Protein AF-A0A6I0K7S4-F1 (afdb_monomer)

Organism: Bacteroides uniformis (NCBI:txid820)

Structure (mmCIF, N/CA/C/O backbone):
data_AF-A0A6I0K7S4-F1
#
_entry.id   AF-A0A6I0K7S4-F1
#
loop_
_atom_site.group_PDB
_atom_site.id
_atom_site.type_symbol
_atom_site.label_atom_id
_atom_site.label_alt_id
_atom_site.label_comp_id
_atom_site.label_asym_id
_atom_site.label_entity_id
_atom_site.label_seq_id
_atom_site.pdbx_PDB_ins_code
_atom_site.Cartn_x
_atom_site.Cartn_y
_atom_site.Cartn_z
_atom_site.occupancy
_atom_site.B_iso_or_equiv
_atom_site.auth_seq_id
_atom_site.auth_comp_id
_atom_site.auth_asym_id
_atom_site.auth_atom_id
_atom_site.pdbx_PDB_model_num
ATOM 1 N N . GLN A 1 1 ? 15.013 -13.651 -5.399 1.00 61.72 1 GLN A N 1
ATOM 2 C CA . GLN A 1 1 ? 14.375 -12.772 -6.403 1.00 61.72 1 GLN A CA 1
ATOM 3 C C . GLN A 1 1 ? 13.543 -11.650 -5.765 1.00 61.72 1 GLN A C 1
ATOM 5 O O . GLN A 1 1 ? 13.701 -10.523 -6.188 1.00 61.72 1 GLN A O 1
ATOM 10 N N . TRP A 1 2 ? 12.759 -11.889 -4.702 1.00 78.44 2 TRP A N 1
ATOM 11 C CA . TRP A 1 2 ? 12.012 -10.831 -3.975 1.00 78.44 2 TRP A CA 1
ATOM 12 C C . TRP A 1 2 ? 12.842 -9.984 -3.006 1.00 78.44 2 TRP A C 1
ATOM 14 O O . TRP A 1 2 ? 12.432 -8.893 -2.628 1.00 78.44 2 TRP A O 1
ATOM 24 N N . TRP A 1 3 ? 14.013 -10.489 -2.616 1.00 80.12 3 TRP A N 1
ATOM 25 C CA . TRP A 1 3 ? 14.877 -9.868 -1.612 1.00 80.12 3 TRP A CA 1
ATOM 26 C C . TRP A 1 3 ? 15.187 -8.397 -1.903 1.00 80.12 3 TRP A C 1
ATOM 28 O O . TRP A 1 3 ? 15.179 -7.593 -0.987 1.00 80.12 3 TRP A O 1
ATOM 38 N N . GLU A 1 4 ? 15.387 -8.028 -3.167 1.00 82.56 4 GLU A N 1
ATOM 39 C CA . GLU A 1 4 ? 15.684 -6.651 -3.571 1.00 82.56 4 GLU A CA 1
ATOM 40 C C . GLU A 1 4 ? 14.575 -5.654 -3.190 1.00 82.56 4 GLU A C 1
ATOM 42 O O . GLU A 1 4 ? 14.879 -4.546 -2.768 1.00 82.56 4 GLU A O 1
ATOM 47 N N . LEU A 1 5 ? 13.301 -6.051 -3.293 1.00 82.38 5 LEU A N 1
ATOM 48 C CA . LEU A 1 5 ? 12.160 -5.207 -2.912 1.00 82.38 5 LEU A CA 1
ATOM 49 C C . LEU A 1 5 ? 12.032 -5.044 -1.400 1.00 82.38 5 LEU A C 1
ATOM 51 O O . LEU A 1 5 ? 11.511 -4.041 -0.920 1.00 82.38 5 LEU A O 1
ATOM 55 N N . LEU A 1 6 ? 12.470 -6.066 -0.665 1.00 79.56 6 LEU A N 1
ATOM 56 C CA . LEU A 1 6 ? 12.384 -6.131 0.789 1.00 79.56 6 LEU A CA 1
ATOM 57 C C . LEU A 1 6 ? 13.596 -5.473 1.453 1.00 79.56 6 LEU A C 1
ATOM 59 O O . LEU A 1 6 ? 13.512 -4.974 2.573 1.00 79.56 6 LEU A O 1
ATOM 63 N N . ASN A 1 7 ? 14.735 -5.466 0.765 1.00 74.69 7 ASN A N 1
ATOM 64 C CA . ASN A 1 7 ? 15.980 -4.941 1.283 1.00 74.69 7 ASN A CA 1
ATOM 65 C C . ASN A 1 7 ? 15.862 -3.425 1.491 1.00 74.69 7 ASN A C 1
ATOM 67 O O . ASN A 1 7 ? 15.696 -2.672 0.536 1.00 74.69 7 ASN A O 1
ATOM 71 N N . ARG A 1 8 ? 15.990 -2.987 2.751 1.00 70.00 8 ARG A N 1
ATOM 72 C CA . ARG A 1 8 ? 15.855 -1.589 3.215 1.00 70.00 8 ARG A CA 1
ATOM 73 C C . ARG A 1 8 ? 14.448 -0.993 3.151 1.00 70.00 8 ARG A C 1
ATOM 75 O O . ARG A 1 8 ? 14.290 0.177 3.495 1.00 70.00 8 ARG A O 1
ATOM 82 N N . ALA A 1 9 ? 13.434 -1.760 2.765 1.00 77.38 9 ALA A N 1
ATOM 83 C CA . ALA A 1 9 ? 12.067 -1.275 2.829 1.00 77.38 9 ALA A CA 1
ATOM 84 C C . ALA A 1 9 ? 11.604 -1.236 4.291 1.00 77.38 9 ALA A C 1
ATOM 86 O O . ALA A 1 9 ? 11.700 -2.224 5.022 1.00 77.38 9 ALA A O 1
ATOM 87 N N . GLN A 1 10 ? 11.116 -0.079 4.731 1.00 83.00 10 GLN A N 1
ATOM 88 C CA . GLN A 1 10 ? 10.492 0.039 6.045 1.00 83.00 10 GLN A CA 1
ATOM 89 C C . GLN A 1 10 ? 9.139 -0.681 6.038 1.00 83.00 10 GLN A C 1
ATOM 91 O O . GLN A 1 10 ? 8.500 -0.818 4.998 1.00 83.00 10 GLN A O 1
ATOM 96 N N . VAL A 1 11 ? 8.691 -1.162 7.193 1.00 88.00 11 VAL A N 1
ATOM 97 C CA . VAL A 1 11 ? 7.367 -1.782 7.333 1.00 88.00 11 VAL A CA 1
ATOM 98 C C . VAL A 1 11 ? 6.374 -0.771 7.892 1.00 88.00 11 VAL A C 1
ATOM 100 O O . VAL A 1 11 ? 6.717 0.039 8.750 1.00 88.00 11 VAL A O 1
ATOM 103 N N . MET A 1 12 ? 5.134 -0.833 7.419 1.00 92.81 12 MET A N 1
ATOM 104 C CA . MET A 1 12 ? 4.020 -0.063 7.971 1.00 92.81 12 MET A CA 1
ATOM 105 C C . MET A 1 12 ? 3.399 -0.831 9.131 1.00 92.81 12 MET A C 1
ATOM 107 O O . MET A 1 12 ? 3.202 -2.043 9.033 1.00 92.81 12 MET A O 1
ATOM 111 N N . GLN A 1 13 ? 3.068 -0.129 10.214 1.00 90.69 13 GLN A N 1
ATOM 112 C CA . GLN A 1 13 ? 2.402 -0.708 11.376 1.00 90.69 13 GLN A CA 1
ATOM 113 C C . GLN A 1 13 ? 0.904 -0.396 11.355 1.00 90.69 13 GLN A C 1
ATOM 115 O O . GLN A 1 13 ? 0.489 0.758 11.339 1.00 90.69 13 GLN A O 1
ATOM 120 N N . PHE A 1 14 ? 0.090 -1.444 11.430 1.00 92.94 14 PHE A N 1
ATOM 121 C CA . PHE A 1 14 ? -1.368 -1.394 11.330 1.00 92.94 14 PHE A CA 1
ATOM 122 C C . PHE A 1 14 ? -2.058 -1.645 12.679 1.00 92.94 14 PHE A C 1
ATOM 124 O O . PHE A 1 14 ? -3.180 -2.138 12.723 1.00 92.94 14 PHE A O 1
ATOM 131 N N . THR A 1 15 ? -1.395 -1.347 13.800 1.00 88.88 15 THR A N 1
ATOM 132 C CA . THR A 1 15 ? -1.969 -1.541 15.147 1.00 88.88 15 THR A CA 1
ATOM 133 C C . THR A 1 15 ? -3.232 -0.712 15.369 1.00 88.88 15 THR A C 1
ATOM 135 O O . THR A 1 15 ? -4.161 -1.195 16.005 1.00 88.88 15 THR A O 1
ATOM 138 N N . ASP A 1 16 ? -3.279 0.496 14.803 1.00 90.88 16 ASP A N 1
ATOM 139 C CA . ASP A 1 16 ? -4.410 1.423 14.934 1.00 90.88 16 ASP A CA 1
ATOM 140 C C . ASP A 1 16 ? -5.452 1.270 13.800 1.00 90.88 16 ASP A C 1
ATOM 142 O O . ASP A 1 16 ? -6.383 2.070 13.695 1.00 90.88 16 ASP A O 1
ATOM 146 N N . PHE A 1 17 ? -5.283 0.279 12.916 1.00 93.94 17 PHE A N 1
ATOM 147 C CA . PHE A 1 17 ? -6.235 -0.039 11.845 1.00 93.94 17 PHE A CA 1
ATOM 148 C C . PHE A 1 17 ? -7.335 -0.980 12.372 1.00 93.94 17 PHE A C 1
ATOM 150 O O . PHE A 1 17 ? -7.169 -1.565 13.446 1.00 93.94 17 PHE A O 1
ATOM 157 N N . PRO A 1 18 ? -8.449 -1.174 11.632 1.00 93.94 18 PRO A N 1
ATOM 158 C CA . PRO A 1 18 ? -9.467 -2.154 12.002 1.00 93.94 18 PRO A CA 1
ATOM 159 C C . PRO A 1 18 ? -8.863 -3.522 12.352 1.00 93.94 18 PRO A C 1
ATOM 161 O O . PRO A 1 18 ? -7.884 -3.971 11.741 1.00 93.94 18 PRO A O 1
ATOM 164 N N . ALA A 1 19 ? -9.430 -4.194 13.354 1.00 90.50 19 ALA A N 1
ATOM 165 C CA . ALA A 1 19 ? -8.875 -5.443 13.880 1.00 90.50 19 ALA A CA 1
ATOM 166 C C . ALA A 1 19 ? -8.774 -6.533 12.799 1.00 90.50 19 ALA A C 1
ATOM 168 O O . ALA A 1 19 ? -7.786 -7.265 12.743 1.00 90.50 19 ALA A O 1
ATOM 169 N N . ASP A 1 20 ? -9.745 -6.560 11.893 1.00 92.50 20 ASP A N 1
ATOM 170 C CA . ASP A 1 20 ? -9.863 -7.464 10.754 1.00 92.50 20 ASP A CA 1
ATOM 171 C C . ASP A 1 20 ? -9.146 -6.972 9.489 1.00 92.50 20 ASP A C 1
ATOM 173 O O . ASP A 1 20 ? -9.077 -7.720 8.521 1.00 92.50 20 ASP A O 1
ATOM 177 N N . PHE A 1 21 ? -8.588 -5.754 9.479 1.00 94.38 21 PHE A N 1
ATOM 178 C CA . PHE A 1 21 ? -7.821 -5.229 8.343 1.00 94.38 21 PHE A CA 1
ATOM 179 C C . PHE A 1 21 ? -6.695 -6.190 7.955 1.00 94.38 21 PHE A C 1
ATOM 181 O O . PHE A 1 21 ? -5.986 -6.664 8.833 1.00 94.38 21 PHE A O 1
ATOM 188 N N . GLN A 1 22 ? -6.453 -6.435 6.675 1.00 91.69 22 GLN A N 1
ATOM 189 C CA . GLN A 1 22 ? -5.357 -7.309 6.269 1.00 91.69 22 GLN A CA 1
ATOM 190 C C . GLN A 1 22 ? -4.552 -6.654 5.147 1.00 91.69 22 GLN A C 1
ATOM 192 O O . GLN A 1 22 ? -5.122 -6.363 4.094 1.00 91.69 22 GLN A O 1
ATOM 197 N N . PRO A 1 23 ? -3.242 -6.395 5.339 1.00 93.75 23 PRO A N 1
ATOM 198 C CA . PRO A 1 23 ? -2.420 -5.884 4.255 1.00 93.75 23 PRO A CA 1
ATOM 199 C C . PRO A 1 23 ? -2.257 -6.959 3.176 1.00 93.75 23 PRO A C 1
ATOM 201 O O . PRO A 1 23 ? -2.133 -8.146 3.478 1.00 93.75 23 PRO A O 1
ATOM 204 N N . THR A 1 24 ? -2.204 -6.532 1.917 1.00 93.56 24 THR A N 1
ATOM 205 C CA . THR A 1 24 ? -1.995 -7.404 0.753 1.00 93.56 24 THR A CA 1
ATOM 206 C C . THR A 1 24 ? -0.678 -8.173 0.857 1.00 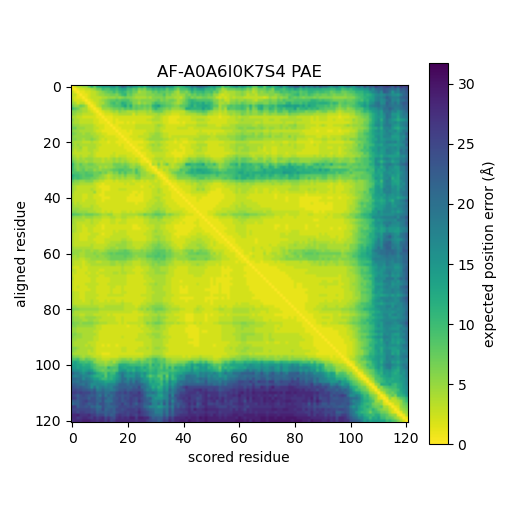93.56 24 THR 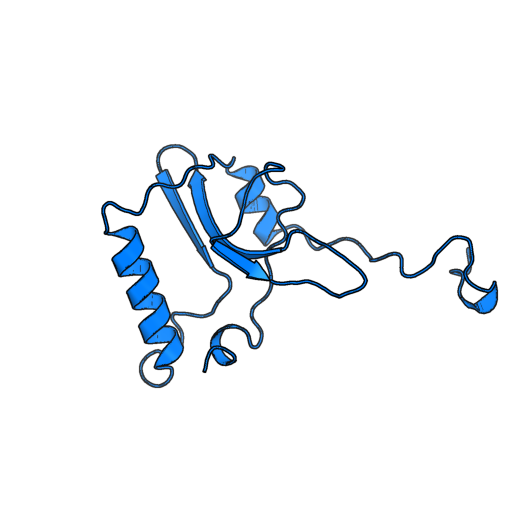A C 1
ATOM 208 O O . THR A 1 24 ? -0.612 -9.344 0.493 1.00 93.56 24 THR A O 1
ATOM 211 N N . ILE A 1 25 ? 0.369 -7.526 1.381 1.00 92.00 25 ILE A N 1
ATOM 212 C CA . ILE A 1 25 ? 1.648 -8.165 1.707 1.00 92.00 25 ILE A CA 1
ATOM 213 C C . ILE A 1 25 ? 1.946 -7.914 3.183 1.00 92.00 25 ILE A C 1
ATOM 215 O O . ILE A 1 25 ? 2.356 -6.813 3.570 1.00 92.00 25 ILE A O 1
ATOM 219 N N . GLN A 1 26 ? 1.736 -8.947 4.000 1.00 90.38 26 GLN A N 1
ATOM 220 C CA . GLN A 1 26 ? 2.034 -8.932 5.429 1.00 90.38 26 GLN A CA 1
ATOM 221 C C . GLN A 1 26 ? 3.454 -9.443 5.686 1.00 90.38 26 GLN A C 1
ATOM 223 O O . GLN A 1 26 ? 3.823 -10.519 5.217 1.00 90.38 26 GLN A O 1
ATOM 228 N N . SER A 1 27 ? 4.234 -8.688 6.460 1.00 86.06 27 SER A N 1
ATOM 229 C CA . SER A 1 27 ? 5.519 -9.169 6.976 1.00 86.06 27 SER A CA 1
ATOM 230 C C . SER A 1 27 ? 5.323 -9.761 8.366 1.00 86.06 27 SER A C 1
ATOM 232 O O . SER A 1 27 ? 4.432 -9.354 9.111 1.00 86.06 27 SER A O 1
ATOM 234 N N . ILE A 1 28 ? 6.186 -10.699 8.736 1.00 82.94 28 ILE A N 1
ATOM 235 C CA . ILE A 1 28 ? 6.313 -11.156 10.119 1.00 82.94 28 ILE A CA 1
ATOM 236 C C . ILE A 1 28 ? 7.366 -10.262 10.781 1.00 82.94 28 ILE A C 1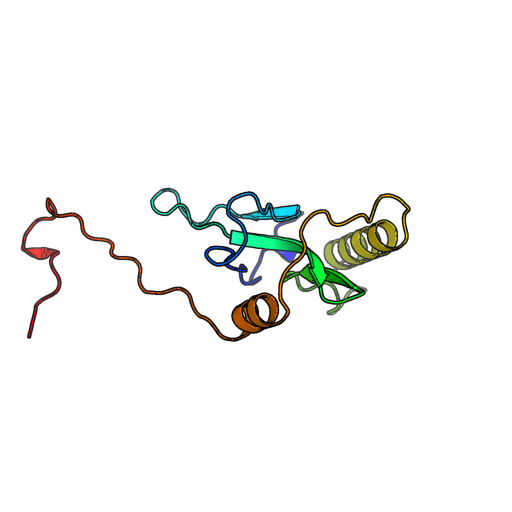
ATOM 238 O O . ILE A 1 28 ? 8.419 -10.042 10.190 1.00 82.94 28 ILE A O 1
ATOM 242 N N . ASP A 1 29 ? 7.055 -9.703 11.955 1.00 80.12 29 ASP A N 1
ATOM 243 C CA . ASP A 1 29 ? 7.961 -8.810 12.697 1.00 80.12 29 ASP A CA 1
ATOM 244 C C . ASP A 1 29 ? 9.125 -9.624 13.285 1.00 80.12 29 ASP A C 1
ATOM 246 O O . ASP A 1 29 ? 10.201 -9.719 12.698 1.00 80.12 29 ASP A O 1
ATOM 250 N N . THR A 1 30 ? 8.886 -10.316 14.399 1.00 77.94 30 THR A N 1
ATOM 251 C CA . THR A 1 30 ? 9.826 -11.287 14.967 1.00 77.94 30 THR A CA 1
ATOM 252 C C . THR A 1 30 ? 9.057 -12.445 15.595 1.00 77.94 30 THR A C 1
ATOM 254 O O . THR A 1 30 ? 7.847 -12.384 15.794 1.00 77.94 30 THR A O 1
ATOM 257 N N . TRP A 1 31 ? 9.760 -13.512 15.957 1.00 74.44 31 TRP A N 1
ATOM 258 C CA . TRP A 1 31 ? 9.170 -14.649 16.665 1.00 74.44 31 TRP A CA 1
ATOM 259 C C . TRP A 1 31 ? 8.765 -14.329 18.115 1.00 74.44 31 TRP A C 1
ATOM 261 O O . TRP A 1 31 ? 7.962 -15.054 18.695 1.00 74.44 31 TRP A O 1
ATOM 271 N N . PHE A 1 32 ? 9.281 -13.240 18.695 1.00 74.62 32 PHE A N 1
ATOM 272 C CA . PHE A 1 32 ? 8.924 -12.782 20.042 1.00 74.62 32 PHE A CA 1
ATOM 273 C C . PHE A 1 32 ? 7.788 -11.764 20.071 1.00 74.62 32 PHE A C 1
ATOM 275 O O . PHE A 1 32 ? 7.151 -11.578 21.108 1.00 74.62 32 PHE A O 1
ATOM 282 N N . LEU A 1 33 ? 7.568 -11.060 18.963 1.00 73.81 33 LEU A N 1
ATOM 283 C CA . LEU A 1 33 ? 6.653 -9.937 18.908 1.00 73.81 33 LEU A CA 1
ATOM 284 C C . LEU A 1 33 ? 5.793 -10.033 17.657 1.00 73.81 33 LEU A C 1
ATOM 286 O O . LEU A 1 33 ? 6.280 -9.912 16.536 1.00 73.81 33 LEU A O 1
ATOM 290 N N . SER A 1 34 ? 4.492 -10.207 17.867 1.00 81.56 34 SER A N 1
ATOM 291 C CA . SER A 1 34 ? 3.508 -10.224 16.792 1.00 81.56 34 SER A CA 1
ATOM 292 C C . SER A 1 34 ? 2.886 -8.836 16.644 1.00 81.56 34 SER A C 1
ATOM 294 O O . SER A 1 34 ? 1.826 -8.547 17.199 1.00 81.56 34 SER A O 1
ATOM 296 N N . ARG A 1 35 ? 3.573 -7.937 15.925 1.00 86.94 35 ARG A N 1
ATOM 297 C CA . ARG A 1 35 ? 2.954 -6.692 15.455 1.00 86.94 35 ARG A CA 1
ATOM 298 C C . ARG A 1 35 ? 2.250 -6.938 14.129 1.00 86.94 35 ARG A C 1
ATOM 300 O O . ARG A 1 35 ? 2.764 -7.621 13.245 1.00 86.94 35 ARG A O 1
ATOM 307 N N . LYS A 1 36 ? 1.088 -6.312 13.961 1.00 89.38 36 LYS A N 1
ATOM 308 C CA . LYS A 1 36 ? 0.389 -6.268 12.678 1.00 89.38 36 LYS A CA 1
ATOM 309 C C . LYS A 1 36 ? 1.120 -5.297 11.752 1.00 89.38 36 LYS A C 1
ATOM 311 O O . LYS A 1 36 ? 0.916 -4.089 11.850 1.00 89.38 36 LYS A O 1
ATOM 316 N N . ILE A 1 37 ? 2.005 -5.819 10.907 1.00 92.38 37 ILE A N 1
ATOM 317 C CA . ILE A 1 37 ? 2.842 -5.026 9.999 1.00 92.38 37 ILE A CA 1
ATOM 318 C C . ILE A 1 37 ? 2.740 -5.515 8.555 1.00 92.38 37 ILE A C 1
ATOM 320 O O . ILE A 1 37 ? 2.438 -6.677 8.299 1.00 92.38 37 ILE A O 1
ATOM 324 N N . GLY A 1 38 ? 3.031 -4.648 7.593 1.00 92.62 38 GLY A N 1
ATOM 325 C CA . GLY A 1 38 ? 3.050 -5.028 6.183 1.00 92.62 38 GLY A CA 1
ATOM 326 C C . GLY A 1 38 ? 3.702 -3.986 5.293 1.00 92.62 38 GLY A C 1
ATOM 327 O O . GLY A 1 38 ? 4.136 -2.932 5.751 1.00 92.62 38 GLY A O 1
ATOM 328 N N . MET A 1 39 ? 3.797 -4.319 4.011 1.00 93.06 39 MET A N 1
ATOM 329 C CA . MET A 1 39 ? 4.572 -3.551 3.030 1.00 93.06 39 MET A CA 1
ATOM 330 C C . MET A 1 39 ? 3.747 -3.048 1.854 1.00 93.06 39 MET A C 1
ATOM 332 O O . MET A 1 39 ? 4.174 -2.128 1.166 1.00 93.06 39 MET A O 1
ATOM 336 N N . LEU A 1 40 ? 2.579 -3.645 1.627 1.00 94.94 40 LEU A N 1
ATOM 337 C CA . LEU A 1 40 ? 1.634 -3.257 0.590 1.00 94.94 40 LEU A CA 1
ATOM 338 C C . LEU A 1 40 ? 0.224 -3.452 1.128 1.00 94.94 40 LEU A C 1
ATOM 340 O O . LEU A 1 40 ? -0.081 -4.516 1.675 1.00 94.94 40 LEU A O 1
ATOM 344 N N . PHE A 1 41 ? -0.632 -2.454 0.953 1.00 96.69 41 PHE A N 1
ATOM 345 C CA . PHE A 1 41 ? -2.054 -2.585 1.239 1.00 96.69 41 PHE A CA 1
ATOM 346 C C . PHE A 1 41 ? -2.896 -1.732 0.300 1.00 96.69 41 PHE A C 1
ATOM 348 O O . PHE A 1 41 ? -2.406 -0.793 -0.332 1.00 96.69 41 PHE A O 1
ATOM 355 N N . GLU A 1 42 ? -4.184 -2.049 0.273 1.00 97.56 42 GLU A N 1
ATOM 356 C CA . GLU A 1 42 ? -5.210 -1.269 -0.397 1.00 97.56 42 GLU A CA 1
ATOM 357 C C . GLU A 1 42 ? -6.298 -0.817 0.580 1.00 97.56 42 GLU A C 1
ATOM 359 O O . GLU A 1 42 ? -6.594 -1.498 1.564 1.00 97.56 42 GLU A O 1
ATOM 364 N N . ALA A 1 43 ? -6.902 0.338 0.313 1.00 97.50 43 ALA A N 1
ATOM 365 C CA . ALA A 1 43 ? -7.990 0.877 1.124 1.00 97.50 43 ALA A CA 1
ATOM 366 C C . ALA A 1 43 ? -8.879 1.829 0.318 1.00 97.50 43 ALA A C 1
ATOM 368 O O . ALA A 1 43 ? -8.462 2.402 -0.689 1.00 97.50 43 ALA A O 1
ATOM 369 N N . LYS A 1 44 ? -10.108 2.037 0.789 1.00 97.94 44 LYS A N 1
ATOM 370 C CA . LYS A 1 44 ? -10.905 3.219 0.455 1.00 97.94 44 LYS A CA 1
ATOM 371 C C . LYS A 1 44 ? -10.529 4.334 1.421 1.00 97.94 44 LYS A C 1
ATOM 373 O O . LYS A 1 44 ? -10.481 4.102 2.625 1.00 97.94 44 LYS A O 1
ATOM 378 N N . VAL A 1 45 ? -10.275 5.525 0.901 1.00 97.25 45 VAL A N 1
ATOM 379 C CA . VAL A 1 45 ? -9.962 6.711 1.705 1.00 97.25 45 VAL A CA 1
ATOM 380 C C . VAL A 1 45 ? -10.749 7.867 1.111 1.00 97.25 45 VAL A C 1
ATOM 382 O O . VAL A 1 45 ? -10.628 8.144 -0.085 1.00 97.25 45 VAL A O 1
ATOM 385 N N . LEU A 1 46 ? -11.576 8.521 1.929 1.00 95.94 46 LEU A N 1
ATOM 386 C CA . LEU A 1 46 ? -12.564 9.495 1.453 1.00 95.94 46 LEU A CA 1
ATOM 387 C C . LEU A 1 46 ? -13.415 8.889 0.315 1.00 95.94 46 LEU A C 1
ATOM 389 O O . LEU A 1 46 ? -13.948 7.790 0.449 1.00 95.94 46 LEU A O 1
ATOM 393 N N . ASN A 1 47 ? -13.500 9.580 -0.824 1.00 96.06 47 ASN A N 1
ATOM 394 C CA . ASN A 1 47 ? -14.246 9.147 -2.009 1.00 96.06 47 ASN A CA 1
ATOM 395 C C . ASN A 1 47 ? -13.384 8.358 -3.014 1.00 96.06 47 ASN A C 1
ATOM 397 O O . ASN A 1 47 ? -13.817 8.116 -4.139 1.00 96.06 47 ASN A O 1
ATOM 401 N N . GLY A 1 48 ? -12.151 7.998 -2.642 1.00 96.25 48 GLY A N 1
ATOM 402 C CA . GLY A 1 48 ? -11.173 7.363 -3.520 1.00 96.25 48 GLY A CA 1
ATOM 403 C C . GLY A 1 48 ? -10.746 5.970 -3.065 1.00 96.25 48 GLY A C 1
ATOM 404 O O . GLY A 1 48 ? -11.074 5.502 -1.973 1.00 96.25 48 GLY A O 1
ATOM 405 N N . LYS A 1 49 ? -9.970 5.311 -3.927 1.00 97.25 49 LYS A N 1
ATOM 406 C CA . LYS A 1 49 ? -9.249 4.070 -3.626 1.00 97.25 49 LYS A CA 1
ATOM 407 C C . LYS A 1 49 ? -7.751 4.363 -3.610 1.00 97.25 49 LYS A C 1
ATOM 409 O O . LYS A 1 49 ? -7.271 5.159 -4.412 1.00 97.25 49 LYS A O 1
ATOM 414 N N . LEU A 1 50 ? -7.029 3.700 -2.721 1.00 96.44 50 LEU A N 1
ATOM 415 C CA . LEU A 1 50 ? -5.606 3.891 -2.486 1.00 96.44 50 LEU A CA 1
ATOM 416 C C . LEU A 1 50 ? -4.895 2.539 -2.514 1.00 96.44 50 LEU A C 1
ATOM 418 O O . LEU A 1 50 ? -5.394 1.572 -1.940 1.00 96.44 50 LEU A O 1
ATOM 422 N N . ILE A 1 51 ? -3.709 2.512 -3.118 1.00 96.88 51 ILE A N 1
ATOM 423 C CA . ILE A 1 51 ? -2.664 1.533 -2.818 1.00 96.88 51 ILE A CA 1
ATOM 424 C C . ILE A 1 51 ? -1.486 2.289 -2.219 1.00 96.88 51 ILE A C 1
ATOM 426 O O . ILE A 1 51 ? -1.095 3.340 -2.724 1.00 96.88 51 ILE A O 1
ATOM 430 N N . MET A 1 52 ? -0.916 1.742 -1.152 1.00 95.44 52 MET A N 1
ATOM 431 C CA . MET A 1 52 ? 0.295 2.264 -0.532 1.00 95.44 52 MET A CA 1
ATOM 432 C C . MET A 1 52 ? 1.309 1.140 -0.364 1.00 95.44 52 MET A C 1
ATOM 434 O O . MET A 1 52 ? 0.969 0.037 0.067 1.00 95.44 52 MET A O 1
ATOM 438 N N . SER A 1 53 ? 2.557 1.441 -0.715 1.00 93.94 53 SER A N 1
ATOM 439 C CA . SER A 1 53 ? 3.682 0.515 -0.689 1.00 93.94 53 SER A CA 1
ATOM 440 C C . SER A 1 53 ? 4.899 1.180 -0.063 1.00 93.94 53 SER A C 1
ATOM 442 O O . SER A 1 53 ? 5.156 2.352 -0.331 1.00 93.94 53 SER A O 1
ATOM 444 N N . THR A 1 54 ? 5.677 0.424 0.707 1.00 92.44 54 THR A N 1
ATOM 445 C CA . THR A 1 54 ? 7.013 0.843 1.167 1.00 92.44 54 THR A CA 1
ATOM 446 C C . THR A 1 54 ? 8.149 0.309 0.301 1.00 92.44 54 THR A C 1
ATOM 448 O O . THR A 1 54 ? 9.298 0.708 0.480 1.00 92.44 54 THR A O 1
ATOM 451 N N . MET A 1 55 ? 7.850 -0.591 -0.639 1.00 92.00 55 MET A N 1
ATOM 452 C CA . MET A 1 55 ? 8.827 -1.050 -1.624 1.00 92.00 55 MET A CA 1
ATOM 453 C C . MET A 1 55 ? 9.221 0.113 -2.534 1.00 92.00 55 MET A C 1
ATOM 455 O O . MET A 1 55 ? 8.354 0.832 -3.033 1.00 92.00 55 MET A O 1
ATOM 459 N N . ASP A 1 56 ? 10.516 0.249 -2.810 1.00 91.69 56 ASP A N 1
ATOM 460 C CA . ASP A 1 56 ? 10.995 1.164 -3.842 1.00 91.69 56 ASP A CA 1
ATOM 461 C C . ASP A 1 56 ? 10.805 0.528 -5.223 1.00 91.69 56 ASP A C 1
ATOM 463 O O . ASP A 1 56 ? 11.527 -0.398 -5.610 1.00 91.69 56 ASP A O 1
ATOM 467 N N . LEU A 1 57 ? 9.790 1.024 -5.931 1.00 92.31 57 LEU A N 1
ATOM 468 C CA . LEU A 1 57 ? 9.292 0.492 -7.199 1.00 92.31 57 LEU A CA 1
ATOM 469 C C . LEU A 1 57 ? 9.633 1.369 -8.410 1.00 92.31 57 LEU A C 1
ATOM 471 O O . LEU A 1 57 ? 9.354 0.978 -9.543 1.00 92.31 57 LEU A O 1
ATOM 475 N N . THR A 1 58 ? 10.209 2.550 -8.183 1.00 91.50 58 THR A N 1
ATOM 476 C CA . THR A 1 58 ? 10.349 3.594 -9.211 1.00 91.50 58 THR A CA 1
ATOM 477 C C . THR A 1 58 ? 11.794 3.989 -9.485 1.00 91.50 58 THR A C 1
ATOM 479 O O . THR A 1 58 ? 12.075 4.563 -10.533 1.00 91.50 58 THR A O 1
ATOM 482 N N . THR A 1 59 ? 12.728 3.688 -8.583 1.00 91.56 59 THR A N 1
ATOM 483 C CA . THR A 1 59 ? 14.140 4.057 -8.759 1.00 91.56 59 THR A CA 1
ATOM 484 C C . THR A 1 59 ? 14.862 3.062 -9.666 1.00 91.56 59 THR A C 1
ATOM 486 O O . THR A 1 59 ? 14.795 1.857 -9.422 1.00 91.56 59 THR A O 1
ATOM 489 N N . ASN A 1 60 ? 15.601 3.557 -10.668 1.00 90.44 60 ASN A N 1
ATOM 490 C CA . ASN A 1 60 ? 16.465 2.778 -11.574 1.00 90.44 60 ASN A CA 1
ATOM 491 C C . ASN A 1 60 ? 15.784 1.534 -12.177 1.00 90.44 60 ASN A C 1
ATOM 493 O O . ASN A 1 60 ? 16.365 0.449 -12.245 1.00 90.44 60 ASN A O 1
ATOM 497 N N . THR A 1 61 ? 14.530 1.672 -12.612 1.00 90.12 61 THR A N 1
ATOM 498 C CA . THR A 1 61 ? 13.709 0.549 -13.095 1.00 90.12 61 THR A CA 1
ATOM 499 C C . THR A 1 61 ? 14.245 -0.126 -14.355 1.00 90.12 61 THR A C 1
ATOM 501 O O . THR A 1 61 ? 13.826 -1.242 -14.656 1.00 90.12 61 THR A O 1
ATOM 504 N N . ASP A 1 62 ? 15.154 0.509 -15.097 1.00 90.62 62 ASP A N 1
ATOM 505 C CA . ASP A 1 62 ? 15.799 -0.088 -16.274 1.00 90.62 62 ASP A CA 1
ATOM 506 C C . ASP A 1 62 ? 16.710 -1.259 -15.886 1.00 90.62 62 ASP A C 1
ATOM 508 O O . ASP A 1 62 ? 16.681 -2.311 -16.530 1.00 90.62 62 ASP A O 1
ATOM 512 N N . GLU A 1 63 ? 17.414 -1.118 -14.763 1.00 91.88 63 GLU A N 1
ATOM 513 C CA . GLU A 1 63 ? 18.312 -2.127 -14.194 1.00 91.88 63 GLU A CA 1
ATOM 514 C C . GLU A 1 63 ? 17.569 -3.066 -13.231 1.00 91.88 63 GLU A C 1
ATOM 516 O O . GLU A 1 63 ? 17.808 -4.274 -13.194 1.00 91.88 63 GLU A O 1
ATOM 521 N N . ARG A 1 64 ? 16.612 -2.522 -12.471 1.00 92.44 64 ARG A N 1
ATOM 522 C CA . ARG A 1 64 ? 15.863 -3.235 -11.429 1.00 92.44 64 ARG A CA 1
ATOM 523 C C . ARG A 1 64 ? 14.621 -3.920 -11.989 1.00 92.44 64 ARG A C 1
ATOM 525 O O . ARG A 1 64 ? 13.485 -3.489 -11.782 1.00 92.44 64 ARG A O 1
ATOM 532 N N . ILE A 1 65 ? 14.838 -5.024 -12.704 1.00 92.31 65 ILE A N 1
ATOM 533 C CA . ILE A 1 65 ? 13.783 -5.770 -13.415 1.00 92.31 65 ILE A CA 1
ATOM 534 C C . ILE A 1 65 ? 12.654 -6.217 -12.471 1.00 92.31 65 ILE A C 1
ATOM 536 O O . ILE A 1 65 ? 11.482 -6.165 -12.847 1.00 92.31 65 ILE A O 1
ATOM 540 N N . VAL A 1 66 ? 12.980 -6.623 -11.238 1.00 92.88 66 VAL A N 1
ATOM 541 C CA . VAL A 1 66 ? 11.982 -7.067 -10.248 1.00 92.88 66 VAL A CA 1
ATOM 542 C C . VAL A 1 66 ? 11.091 -5.903 -9.805 1.00 92.88 66 VAL A C 1
ATOM 544 O O . VAL A 1 66 ? 9.869 -6.050 -9.789 1.00 92.88 66 VAL A O 1
ATOM 547 N N . ALA A 1 67 ? 11.676 -4.736 -9.515 1.00 93.62 67 ALA A N 1
ATOM 548 C CA . ALA A 1 67 ? 10.932 -3.517 -9.189 1.00 93.62 67 ALA A CA 1
ATOM 549 C C . ALA A 1 67 ? 10.028 -3.076 -10.338 1.00 93.62 67 ALA A C 1
ATOM 551 O O . ALA A 1 67 ? 8.838 -2.841 -10.127 1.00 93.62 67 ALA A O 1
ATOM 552 N N . ARG A 1 68 ? 10.553 -3.082 -11.567 1.00 94.38 68 ARG A N 1
ATOM 553 C CA . ARG A 1 68 ? 9.779 -2.770 -12.773 1.00 94.38 68 ARG A CA 1
ATOM 554 C C . ARG A 1 68 ? 8.577 -3.699 -12.943 1.00 94.38 68 ARG A C 1
ATOM 556 O O . ARG A 1 68 ? 7.472 -3.229 -13.206 1.00 94.38 68 ARG A O 1
ATOM 563 N N . GLN A 1 69 ? 8.773 -5.006 -12.765 1.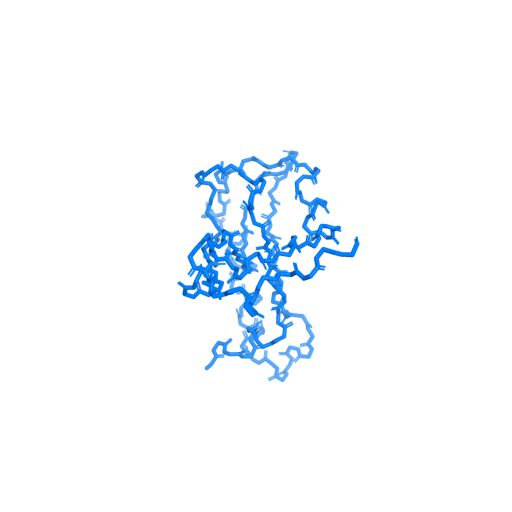00 94.94 69 GLN A N 1
ATOM 564 C CA . GLN A 1 69 ? 7.693 -5.981 -12.901 1.00 94.94 69 GLN A CA 1
ATOM 565 C C . GLN A 1 69 ? 6.646 -5.843 -11.790 1.00 94.94 69 GLN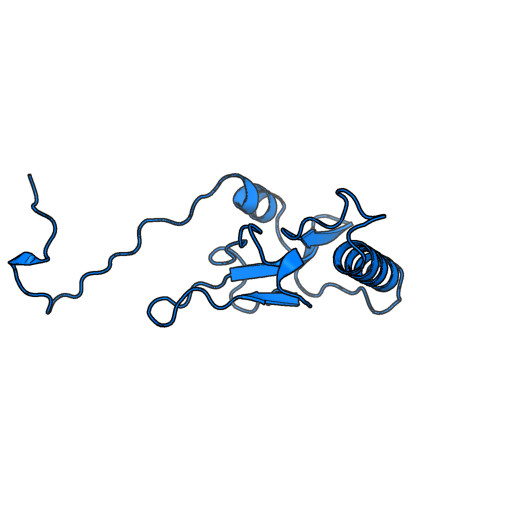 A C 1
ATOM 567 O O . GLN A 1 69 ? 5.452 -5.931 -12.067 1.00 94.94 69 GLN A O 1
ATOM 572 N N . MET A 1 70 ? 7.072 -5.597 -10.549 1.00 94.81 70 MET A N 1
ATOM 573 C CA . MET A 1 70 ? 6.158 -5.396 -9.423 1.00 94.81 70 MET A CA 1
ATOM 574 C C . MET A 1 70 ? 5.337 -4.113 -9.584 1.00 94.81 70 MET A C 1
ATOM 576 O O . MET A 1 70 ? 4.126 -4.128 -9.381 1.00 94.81 70 MET A O 1
ATOM 580 N N . HIS A 1 71 ? 5.971 -3.021 -10.019 1.00 95.31 71 HIS A N 1
ATOM 581 C CA . HIS A 1 71 ? 5.283 -1.767 -10.312 1.00 95.31 71 HIS A CA 1
ATOM 582 C C . HIS A 1 71 ? 4.211 -1.959 -11.387 1.00 95.31 71 HIS A C 1
ATOM 584 O O . HIS A 1 71 ? 3.058 -1.576 -11.190 1.00 95.31 71 HIS A O 1
ATOM 590 N N . LYS A 1 72 ? 4.569 -2.632 -12.489 1.0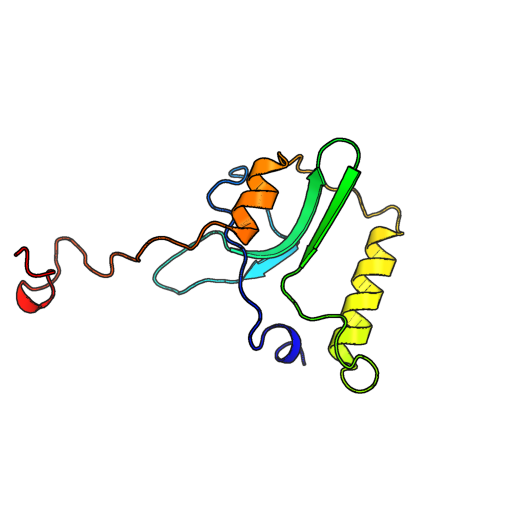0 96.50 72 LYS A N 1
ATOM 591 C CA . LYS A 1 72 ? 3.621 -2.987 -13.546 1.00 96.50 72 LYS A CA 1
ATOM 592 C C . LYS A 1 72 ? 2.459 -3.824 -13.007 1.00 96.50 72 LYS A C 1
ATOM 594 O O . LYS A 1 72 ? 1.315 -3.502 -13.297 1.00 96.50 72 LYS A O 1
ATOM 599 N N . ALA A 1 73 ? 2.732 -4.854 -12.206 1.00 96.19 73 ALA A N 1
ATOM 600 C CA . ALA A 1 73 ? 1.692 -5.716 -11.647 1.00 96.19 73 ALA A CA 1
ATOM 601 C C . ALA A 1 73 ? 0.709 -4.949 -10.747 1.00 96.19 73 ALA A C 1
ATOM 603 O O . ALA A 1 73 ? -0.495 -5.181 -10.825 1.00 96.19 73 ALA A O 1
ATOM 604 N N . ILE A 1 74 ? 1.202 -4.008 -9.933 1.00 96.50 74 ILE A N 1
ATOM 605 C CA . ILE A 1 74 ? 0.352 -3.143 -9.103 1.00 96.50 74 ILE A CA 1
ATOM 606 C C . ILE A 1 74 ? -0.534 -2.253 -9.980 1.00 96.50 74 ILE A C 1
ATOM 608 O O . ILE A 1 74 ? -1.734 -2.173 -9.736 1.00 96.50 74 ILE A O 1
ATOM 612 N N . LEU A 1 75 ? 0.026 -1.614 -11.012 1.00 97.06 75 LEU A N 1
ATOM 613 C CA . LEU A 1 75 ? -0.747 -0.759 -11.917 1.00 97.06 75 LEU A CA 1
ATOM 614 C C . LEU A 1 75 ? -1.787 -1.553 -12.713 1.00 97.06 75 LEU A C 1
ATOM 616 O O . LEU A 1 75 ? -2.934 -1.125 -12.822 1.00 97.06 75 LEU A O 1
ATOM 620 N N . ASP A 1 76 ? -1.407 -2.713 -13.243 1.00 98.19 76 ASP A N 1
ATOM 621 C CA . ASP A 1 76 ? -2.316 -3.597 -13.973 1.00 98.19 76 ASP A CA 1
ATOM 622 C C . ASP A 1 76 ? -3.454 -4.068 -13.041 1.00 98.19 76 ASP A C 1
ATOM 624 O O . ASP A 1 76 ? -4.620 -4.057 -13.434 1.00 98.19 76 ASP A O 1
ATOM 628 N N . TYR A 1 77 ? -3.149 -4.384 -11.774 1.00 97.75 77 TYR A N 1
ATOM 629 C CA . TYR A 1 77 ? -4.154 -4.705 -10.759 1.00 97.75 77 TYR A CA 1
ATOM 630 C C . TYR A 1 77 ? -5.095 -3.527 -10.472 1.00 97.75 77 TYR A C 1
ATOM 632 O O . TYR A 1 77 ? -6.311 -3.709 -10.532 1.00 97.75 77 TYR A O 1
ATOM 640 N N . MET A 1 78 ? -4.567 -2.321 -10.229 1.00 97.06 78 MET A N 1
ATOM 641 C CA . MET A 1 78 ? -5.364 -1.112 -9.961 1.00 97.06 78 MET A CA 1
ATOM 642 C C . MET A 1 78 ? -6.320 -0.755 -11.104 1.00 97.06 78 MET A C 1
ATOM 644 O O . MET A 1 78 ? -7.403 -0.230 -10.851 1.00 97.06 78 MET A O 1
ATOM 648 N N . ASN A 1 79 ? -5.923 -1.043 -12.347 1.00 97.56 79 ASN A N 1
ATOM 649 C CA . ASN A 1 79 ? -6.730 -0.811 -13.546 1.00 97.56 79 ASN A CA 1
ATOM 650 C C . ASN A 1 79 ? -7.704 -1.957 -13.865 1.00 97.56 79 ASN A C 1
ATOM 652 O O . ASN A 1 79 ? -8.465 -1.861 -14.826 1.00 97.56 79 ASN A O 1
ATOM 656 N N . SER A 1 80 ? -7.689 -3.040 -13.089 1.00 97.81 80 SER A N 1
ATOM 657 C CA . SER A 1 80 ? -8.581 -4.181 -13.282 1.00 97.81 80 SER A CA 1
ATOM 658 C C . SER A 1 80 ? -9.879 -4.050 -12.483 1.00 97.81 80 SER A C 1
ATOM 660 O O . SER A 1 80 ? -9.945 -3.384 -11.447 1.00 97.81 80 SER A O 1
ATOM 662 N N . ASP A 1 81 ? -10.900 -4.805 -12.890 1.00 96.94 81 ASP A N 1
ATOM 663 C CA . ASP A 1 81 ? -12.159 -4.923 -12.144 1.00 96.94 81 ASP A CA 1
ATOM 664 C C . ASP A 1 81 ? -11.997 -5.574 -10.761 1.00 96.94 81 ASP A C 1
ATOM 666 O O . ASP A 1 81 ? -12.913 -5.494 -9.934 1.00 96.94 81 ASP A O 1
ATOM 670 N N . HIS A 1 82 ? -10.849 -6.208 -10.499 1.00 96.25 82 HIS A N 1
ATOM 671 C CA . HIS A 1 82 ? -10.526 -6.830 -9.218 1.00 96.25 82 HIS A CA 1
ATOM 672 C C . HIS A 1 82 ? -10.112 -5.817 -8.151 1.00 96.25 82 HIS A C 1
ATOM 674 O O . HIS A 1 82 ? -10.202 -6.143 -6.969 1.00 96.25 82 HIS A O 1
ATOM 680 N N . PHE A 1 83 ? -9.733 -4.587 -8.524 1.00 97.44 83 PHE A N 1
ATOM 681 C CA . PHE A 1 83 ? -9.375 -3.556 -7.555 1.00 97.44 83 PHE A CA 1
ATOM 682 C C . PHE A 1 83 ? -10.614 -3.014 -6.830 1.00 97.44 83 PHE A C 1
ATOM 684 O O . PHE A 1 83 ? -11.215 -1.991 -7.190 1.00 97.44 83 PHE A O 1
ATOM 691 N N . ARG A 1 84 ? -11.029 -3.727 -5.780 1.00 96.31 84 ARG A N 1
ATOM 692 C CA . ARG A 1 84 ? -12.216 -3.439 -4.964 1.00 96.31 84 ARG A CA 1
ATOM 693 C C . ARG A 1 84 ? -11.861 -3.471 -3.472 1.00 96.31 84 ARG A C 1
ATOM 695 O O . ARG A 1 84 ? -12.297 -4.388 -2.778 1.00 96.31 84 ARG A O 1
ATOM 702 N N . PRO A 1 85 ? -11.145 -2.450 -2.957 1.00 95.94 85 PRO A N 1
ATOM 703 C CA . PRO A 1 85 ? -10.733 -2.434 -1.560 1.00 95.94 85 PRO A CA 1
ATOM 704 C C . PRO A 1 85 ? -11.934 -2.543 -0.620 1.00 95.94 85 PRO A C 1
ATOM 706 O O . PRO A 1 85 ? -12.930 -1.821 -0.766 1.00 95.94 85 PRO A O 1
ATOM 709 N N . MET A 1 86 ? -11.854 -3.461 0.340 1.00 94.62 86 MET A N 1
ATOM 710 C CA . MET A 1 86 ? -12.957 -3.735 1.267 1.00 94.62 86 MET A CA 1
ATOM 711 C C . MET A 1 86 ? -12.980 -2.754 2.438 1.00 94.62 86 MET A C 1
ATOM 713 O O . MET A 1 86 ? -14.053 -2.291 2.820 1.00 94.62 86 MET A O 1
ATOM 717 N N . TYR A 1 87 ? -11.807 -2.382 2.947 1.00 95.38 87 TYR A N 1
ATOM 718 C CA . TYR A 1 87 ? -11.671 -1.536 4.129 1.00 95.38 87 TYR A CA 1
ATOM 719 C C . TYR A 1 87 ? -11.721 -0.053 3.777 1.00 95.38 87 TYR A C 1
ATOM 721 O O . TYR A 1 87 ? -11.004 0.403 2.885 1.00 95.38 87 TYR A O 1
ATOM 729 N N . THR A 1 88 ? -12.532 0.698 4.517 1.00 96.69 88 THR A N 1
ATOM 730 C CA . THR A 1 88 ? -12.501 2.163 4.524 1.00 96.69 88 THR A CA 1
ATOM 731 C C . THR A 1 88 ? -11.635 2.628 5.685 1.00 96.69 88 THR A C 1
ATOM 733 O O . THR A 1 88 ? -11.849 2.204 6.818 1.00 96.69 88 THR A O 1
ATOM 736 N N . ILE A 1 89 ? -10.643 3.465 5.392 1.00 96.81 89 ILE A N 1
ATOM 737 C CA . ILE A 1 89 ? -9.652 3.951 6.348 1.00 96.81 89 ILE A CA 1
ATOM 738 C C . ILE A 1 89 ? -9.691 5.479 6.368 1.00 96.81 89 ILE A C 1
ATOM 740 O O . ILE A 1 89 ? -9.650 6.124 5.318 1.00 96.81 89 ILE A O 1
ATOM 744 N N . GLU A 1 90 ? -9.746 6.049 7.570 1.00 96.62 90 GLU A N 1
ATOM 745 C CA . GLU A 1 90 ? -9.733 7.499 7.763 1.00 96.62 90 GLU A CA 1
ATOM 746 C C . GLU A 1 90 ? -8.382 8.110 7.341 1.00 96.62 90 GLU A C 1
ATOM 748 O O . GLU A 1 90 ? -7.330 7.510 7.610 1.00 96.62 90 GLU A O 1
ATOM 753 N N . PRO A 1 91 ? -8.362 9.305 6.719 1.00 96.00 91 PRO A N 1
ATOM 754 C CA . PRO A 1 91 ? -7.129 9.972 6.294 1.00 96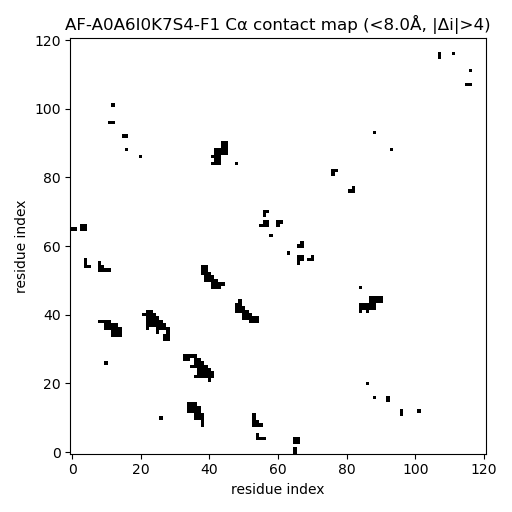.00 91 PRO A CA 1
ATOM 755 C C . PRO A 1 91 ? -6.091 10.129 7.410 1.00 96.00 91 PRO A C 1
ATOM 757 O O . PRO A 1 91 ? -4.890 10.006 7.164 1.00 96.00 91 PRO A O 1
ATOM 760 N N . GLU A 1 92 ? -6.533 10.351 8.647 1.00 95.38 92 GLU A N 1
ATOM 761 C CA . GLU A 1 92 ? -5.669 10.462 9.821 1.00 95.38 92 GLU A CA 1
ATOM 762 C C . GLU A 1 92 ? -4.850 9.186 10.037 1.00 95.38 92 GLU A C 1
ATOM 764 O O . GLU A 1 92 ? -3.658 9.267 10.326 1.00 95.38 92 GLU A O 1
ATOM 769 N N . ARG A 1 93 ? -5.442 8.002 9.819 1.00 94.75 93 ARG A N 1
ATOM 770 C CA . ARG A 1 93 ? -4.735 6.716 9.942 1.00 94.75 93 ARG A CA 1
ATOM 771 C C . ARG A 1 93 ? -3.700 6.515 8.851 1.00 94.75 93 ARG A C 1
ATOM 773 O O . ARG A 1 93 ? -2.661 5.922 9.112 1.00 94.75 93 ARG A O 1
ATOM 780 N N . ILE A 1 94 ? -3.945 7.049 7.658 1.00 95.31 94 ILE A N 1
ATOM 781 C CA . ILE A 1 94 ? -2.939 7.086 6.594 1.00 95.31 94 ILE A CA 1
ATOM 782 C C . ILE A 1 94 ? -1.805 8.046 6.970 1.00 95.31 94 ILE A C 1
ATOM 784 O O . ILE A 1 94 ? -0.636 7.718 6.796 1.00 95.31 94 ILE A O 1
ATOM 788 N N . SER A 1 95 ? -2.128 9.215 7.533 1.00 93.88 95 SER A N 1
ATOM 789 C CA . SER A 1 95 ? -1.129 10.195 7.977 1.00 93.88 95 SER A CA 1
ATOM 790 C C . SER A 1 95 ? -0.249 9.660 9.110 1.00 93.88 95 SER A C 1
ATOM 792 O O . SER A 1 95 ? 0.958 9.908 9.124 1.00 93.88 95 SER A O 1
ATOM 794 N N . ASP A 1 96 ? -0.836 8.887 10.024 1.00 93.56 96 ASP A N 1
ATOM 795 C CA . ASP A 1 96 ? -0.139 8.218 11.120 1.00 93.56 96 ASP A CA 1
ATOM 796 C C . ASP A 1 96 ? 0.999 7.313 10.622 1.00 93.56 96 ASP A C 1
ATOM 798 O O . ASP A 1 96 ? 2.047 7.271 11.267 1.00 93.56 96 ASP A O 1
ATOM 802 N N . LEU A 1 97 ? 0.851 6.664 9.458 1.00 93.00 97 LEU A N 1
ATOM 803 C CA . LEU A 1 97 ? 1.885 5.791 8.879 1.00 93.00 97 LEU A CA 1
ATOM 804 C C . LEU A 1 97 ? 3.190 6.528 8.539 1.00 93.00 97 LEU A C 1
ATOM 806 O O . LEU A 1 97 ? 4.241 5.898 8.481 1.00 93.00 97 LEU A O 1
A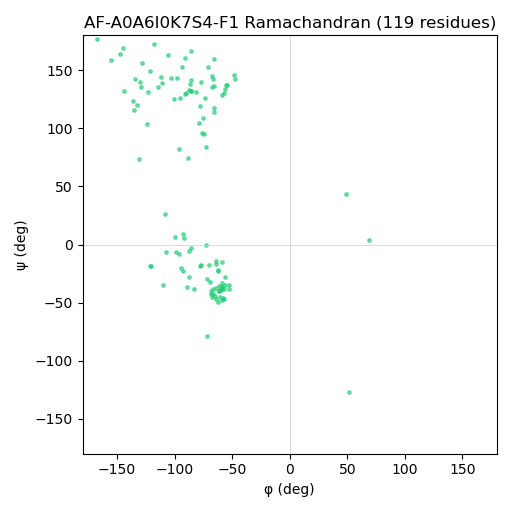TOM 810 N N . PHE A 1 98 ? 3.143 7.848 8.336 1.00 89.75 98 PHE A N 1
ATOM 811 C CA . PHE A 1 98 ? 4.329 8.671 8.063 1.00 89.75 98 PHE A CA 1
ATOM 812 C C . PHE A 1 98 ? 4.923 9.317 9.317 1.00 89.75 98 PHE A C 1
ATOM 814 O O . PHE A 1 98 ? 6.062 9.778 9.292 1.00 89.75 98 PHE A O 1
ATOM 821 N N . LYS A 1 99 ? 4.137 9.426 10.393 1.00 87.50 99 LYS A N 1
ATOM 822 C CA . LYS A 1 99 ? 4.467 10.252 11.566 1.00 87.50 99 LYS A CA 1
ATOM 823 C C . LYS A 1 99 ? 4.795 9.433 12.802 1.00 87.50 99 LYS A C 1
ATOM 825 O O . LYS A 1 99 ? 5.603 9.862 13.622 1.00 87.50 99 LYS A O 1
ATOM 830 N N . LYS A 1 100 ? 4.128 8.294 12.980 1.00 83.38 100 LYS A N 1
ATOM 831 C CA . LYS A 1 100 ? 4.286 7.466 14.169 1.00 83.38 100 LYS A CA 1
ATOM 832 C C . LYS A 1 100 ? 5.441 6.496 13.978 1.00 83.38 100 LYS A C 1
ATOM 834 O O . LYS A 1 100 ? 5.528 5.797 12.974 1.00 83.38 100 LYS A O 1
ATOM 839 N N . VAL A 1 101 ? 6.288 6.419 14.996 1.00 73.62 101 VAL A N 1
ATOM 840 C CA . VAL A 1 101 ? 7.293 5.366 15.140 1.00 73.62 101 VAL A CA 1
ATOM 841 C C . VAL A 1 101 ? 6.779 4.373 16.179 1.00 73.62 101 VAL A C 1
ATOM 843 O O . VAL A 1 101 ? 6.115 4.763 17.142 1.00 73.62 101 VAL A O 1
ATOM 846 N N . ALA A 1 102 ? 7.050 3.086 15.970 1.00 68.38 102 ALA A N 1
ATOM 847 C CA . ALA A 1 102 ? 6.691 2.045 16.924 1.00 68.38 102 ALA A CA 1
ATOM 848 C C . ALA A 1 102 ? 7.294 2.349 18.306 1.00 68.38 102 ALA A C 1
ATOM 850 O O . ALA A 1 102 ? 8.475 2.675 18.409 1.00 68.38 102 ALA A O 1
ATOM 851 N N . GLY A 1 103 ? 6.491 2.217 19.365 1.00 67.81 103 GLY A N 1
ATOM 852 C CA . GLY A 1 103 ? 6.985 2.336 20.738 1.00 67.81 103 GLY A CA 1
ATOM 853 C C . GLY A 1 103 ? 7.965 1.216 21.108 1.00 67.81 103 GLY A C 1
ATOM 854 O O . GLY A 1 103 ? 7.961 0.142 20.490 1.00 67.81 103 GLY A O 1
ATOM 855 N N . ASP A 1 104 ? 8.774 1.469 22.139 1.00 67.12 104 ASP A N 1
ATOM 856 C CA . ASP A 1 104 ? 9.797 0.539 22.624 1.00 67.12 104 ASP A CA 1
ATOM 857 C C . ASP A 1 104 ? 9.226 -0.843 22.968 1.00 67.12 104 ASP A C 1
ATOM 859 O O . ASP A 1 104 ? 8.183 -0.986 23.616 1.00 67.12 104 ASP A O 1
ATOM 863 N N . VAL A 1 105 ? 9.952 -1.886 22.559 1.00 62.88 105 VAL A N 1
ATOM 864 C CA . VAL A 1 105 ? 9.642 -3.270 22.930 1.00 62.88 105 VAL A CA 1
ATOM 865 C C . VAL A 1 105 ? 10.132 -3.506 24.350 1.00 62.88 105 VAL A C 1
ATOM 867 O O . VAL A 1 105 ? 11.325 -3.423 24.632 1.00 62.88 105 VAL A O 1
ATOM 870 N N . LYS A 1 106 ? 9.219 -3.849 25.260 1.00 63.94 106 LYS A N 1
ATOM 871 C CA . LYS A 1 106 ? 9.601 -4.318 26.594 1.00 63.94 106 LYS A CA 1
ATOM 872 C C . LYS A 1 106 ? 10.088 -5.762 26.487 1.00 63.94 106 LYS A C 1
ATOM 874 O O . LYS A 1 106 ? 9.288 -6.690 26.516 1.00 63.94 106 LYS A O 1
ATOM 879 N N . SER A 1 107 ? 11.400 -5.942 26.380 1.00 59.91 107 SER A N 1
ATOM 880 C CA . SER A 1 107 ? 12.066 -7.249 26.256 1.00 59.91 107 SER A CA 1
ATOM 881 C C . SER A 1 107 ? 12.090 -8.073 27.552 1.00 59.91 107 SER A C 1
ATOM 883 O O . SER A 1 107 ? 12.638 -9.173 27.572 1.00 59.91 107 SER A O 1
ATOM 885 N N . TYR A 1 108 ? 11.537 -7.546 28.648 1.00 61.34 108 TYR A N 1
ATOM 886 C CA . TYR A 1 108 ? 11.614 -8.150 29.976 1.00 61.34 108 TYR A CA 1
ATOM 887 C C . TYR A 1 108 ? 10.253 -8.656 30.432 1.00 61.34 108 TYR A C 1
ATOM 889 O O . TYR A 1 108 ? 9.228 -7.991 30.267 1.00 61.34 108 TYR A O 1
ATOM 897 N N . THR A 1 109 ? 10.253 -9.826 31.060 1.00 56.81 109 THR A N 1
ATOM 898 C CA . THR A 1 109 ? 9.064 -10.405 31.688 1.00 56.81 109 THR A CA 1
ATOM 899 C C . THR A 1 109 ? 9.184 -10.282 33.206 1.00 56.81 109 THR A C 1
ATOM 901 O O . THR A 1 109 ? 10.272 -10.070 33.740 1.00 56.81 109 THR A O 1
ATOM 904 N N . LYS A 1 110 ? 8.076 -10.434 33.947 1.00 59.28 110 LYS A N 1
ATOM 905 C CA . LYS A 1 110 ? 8.102 -10.391 35.425 1.00 59.28 110 LYS A CA 1
ATOM 906 C C . LYS A 1 110 ? 9.023 -11.456 36.060 1.00 59.28 110 LYS A C 1
ATOM 908 O O . LYS A 1 110 ? 9.344 -11.321 37.234 1.00 59.28 110 LYS A O 1
ATOM 913 N N . GLY A 1 111 ? 9.444 -12.474 35.300 1.00 57.81 111 GLY A N 1
ATOM 914 C CA . GLY A 1 111 ? 10.373 -13.529 35.721 1.00 57.81 111 GLY A CA 1
ATOM 915 C C . GLY A 1 111 ? 11.825 -13.340 35.264 1.00 57.81 111 GLY A C 1
ATOM 916 O O . GLY A 1 111 ? 12.627 -14.252 35.440 1.00 57.81 111 GLY A O 1
ATOM 917 N N . SER A 1 112 ? 12.181 -12.205 34.655 1.00 60.41 112 SER A N 1
ATOM 918 C CA . SER A 1 112 ? 13.570 -11.925 34.276 1.00 60.41 112 SER A CA 1
ATOM 919 C C . SER A 1 112 ? 14.452 -11.739 35.531 1.00 60.41 112 SER A C 1
ATOM 921 O O . SER A 1 112 ? 14.016 -11.041 36.454 1.00 60.41 112 SER A O 1
ATOM 923 N N . PRO A 1 113 ? 15.669 -12.329 35.579 1.00 64.94 113 PRO A N 1
ATOM 924 C CA . PRO A 1 113 ? 16.650 -12.102 36.645 1.00 64.94 113 PRO A CA 1
ATOM 925 C C . PRO A 1 113 ? 16.850 -10.611 36.932 1.00 64.94 113 PRO A C 1
ATOM 927 O O . PRO A 1 113 ? 16.792 -9.801 36.005 1.00 64.94 113 PRO A O 1
ATOM 930 N N . ASP A 1 114 ? 17.100 -10.242 38.193 1.00 61.00 114 ASP A N 1
ATOM 931 C CA . ASP A 1 114 ? 17.214 -8.831 38.610 1.00 61.00 114 ASP A CA 1
ATOM 932 C C . ASP A 1 114 ? 18.278 -8.049 37.824 1.00 61.00 114 ASP A C 1
ATOM 934 O O . ASP A 1 114 ? 18.105 -6.856 37.586 1.00 61.00 114 ASP A O 1
ATOM 938 N N . GLU A 1 115 ? 19.316 -8.726 37.328 1.00 66.31 115 GLU A N 1
ATOM 939 C CA . GLU A 1 115 ? 20.367 -8.149 36.478 1.00 66.31 115 GLU A CA 1
ATOM 940 C C . GLU A 1 115 ? 19.857 -7.598 35.134 1.00 66.31 115 GLU A C 1
ATOM 942 O O . GLU A 1 115 ? 20.507 -6.747 34.530 1.00 66.31 115 GLU A O 1
ATOM 947 N N . LEU A 1 116 ? 18.696 -8.065 34.660 1.00 57.09 116 LEU A N 1
ATOM 948 C CA . LEU A 1 116 ? 18.099 -7.665 33.384 1.00 57.09 116 LEU A CA 1
ATOM 949 C C . LEU A 1 116 ? 17.009 -6.596 33.538 1.00 57.09 116 LEU A C 1
ATOM 951 O O . LEU A 1 116 ? 16.505 -6.099 32.537 1.00 57.09 116 LEU A O 1
ATOM 955 N N . LYS A 1 117 ? 16.610 -6.220 34.756 1.00 59.28 117 LYS A N 1
ATOM 956 C CA . LYS A 1 117 ? 15.573 -5.194 34.938 1.00 59.28 117 LYS A CA 1
ATOM 957 C C . LYS A 1 117 ? 16.169 -3.798 34.698 1.00 59.28 117 LYS A C 1
ATOM 959 O O . LYS A 1 117 ? 17.287 -3.534 35.140 1.00 59.28 117 LYS A O 1
ATOM 964 N N . PRO A 1 118 ? 15.449 -2.880 34.023 1.00 59.56 118 PRO A N 1
ATOM 965 C CA . PRO A 1 118 ? 15.935 -1.517 33.840 1.00 59.56 118 PRO A CA 1
ATOM 966 C C . PRO A 1 118 ? 16.167 -0.867 35.210 1.00 59.56 118 PRO A C 1
ATOM 968 O O . PRO A 1 118 ? 15.282 -0.896 36.067 1.00 59.56 118 PRO A O 1
ATOM 971 N N . LYS A 1 119 ? 17.362 -0.300 35.424 1.00 57.47 119 LYS A N 1
ATOM 972 C CA . LYS A 1 119 ? 17.672 0.445 36.649 1.00 57.47 119 LYS A CA 1
ATOM 973 C C . LYS A 1 119 ? 16.799 1.694 36.683 1.00 57.47 119 LYS A C 1
ATOM 975 O O . LYS A 1 119 ? 16.922 2.563 35.825 1.00 57.47 119 LYS A O 1
ATOM 980 N N . ILE A 1 120 ? 15.894 1.743 37.653 1.00 55.38 120 ILE A N 1
ATOM 981 C CA . ILE A 1 120 ? 15.105 2.932 37.959 1.00 55.38 120 ILE A CA 1
ATOM 982 C C . ILE A 1 120 ? 16.065 3.879 38.687 1.00 55.38 120 ILE A C 1
ATOM 984 O O . ILE A 1 120 ? 16.480 3.565 39.802 1.00 55.38 120 ILE A O 1
ATOM 988 N N . ASN A 1 121 ? 16.473 4.963 38.025 1.00 42.25 121 ASN A N 1
ATOM 989 C CA . ASN A 1 121 ? 17.108 6.107 38.685 1.00 42.25 121 ASN A CA 1
ATOM 990 C C . ASN A 1 121 ? 16.027 7.065 39.178 1.00 42.25 121 ASN A C 1
ATOM 992 O O . ASN A 1 121 ? 15.073 7.297 38.399 1.00 42.25 121 ASN A O 1
#

Solvent-accessible surface area (backbone atoms only — not comparable to full-atom values): 7704 Å² total; per-residue (Å²): 126,67,58,71,48,55,60,89,36,61,72,45,74,47,78,91,46,64,92,83,65,74,51,79,39,63,50,83,70,52,99,90,42,91,56,57,34,21,40,31,36,63,26,25,39,87,97,44,76,45,77,54,67,45,48,72,43,75,74,64,38,89,78,35,57,62,31,37,50,51,42,49,52,52,51,56,41,64,74,35,92,78,60,64,58,84,49,77,46,61,66,67,64,61,53,40,63,79,70,62,73,85,75,85,80,79,91,68,59,100,82,54,60,77,91,73,53,82,83,84,127

Foldseek 3Di:
DCVLQVPPQDKFFCPVPPPPDAAPAFDADDPVDGTGIGAWHWAAEDPDIDIGGSGPLPPPCVPVVVSVVVVVVVVVCCPDPNRDHPHHDYVVSVVCRVPDDDDDDPPDDPPDPPVPDPDDD

pLDDT: mean 85.82, std 13.31, range [42.25, 98.19]

Nearest PDB structures (foldseek):
  8u01-assembly1_A  TM=9.309E-01  e=3.853E-05  Phocaeicola plebeius
  3drz-assembly1_B  TM=3.331E-01  e=6.413E+00  Homo sapiens

Secondary structure (DSSP, 8-state):
--HHHHTTPPPEE-TTS-TT---SEEEP--SS----EEEEEEEEETTEEEEEE-S--STTTTT-HHHHHHHHHHHHHHTSTT-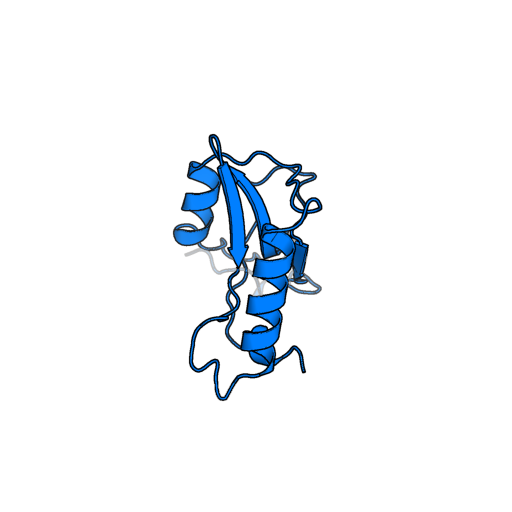----B--HHHHHHHHHPPPPPP----TTS-GGGS----

Radius of gyration: 18.18 Å; Cα contacts (8 Å, |Δi|>4): 137; chains: 1; bounding box: 35×25×55 Å

Mean predicted aligned error: 7.83 Å

Sequence (121 aa):
QWWELLNRAQVMQFTDFPADFQPTIQSIDTWFLSRKIGMLFEAKVLNGKLIMSTMDLTTNTDERIVARQMHKAILDYMNSDHFRPMYTIEPERISDLFKKVAGDVKSYTKGSPDELKPKIN